Protein AF-C7J8Z2-F1 (afdb_monomer_lite)

InterPro domains:
  IPR007374 ASCH domain [PF04266] (18-82)
  IPR015947 PUA-like superfamily [SSF88697] (25-81)

Organism: Oryza sativa subsp. japonica (NCBI:txid39947)

Structure (mmCIF, N/CA/C/O backbone):
data_AF-C7J8Z2-F1
#
_entry.id   AF-C7J8Z2-F1
#
loop_
_atom_site.group_PDB
_atom_site.id
_atom_site.type_symbol
_atom_site.label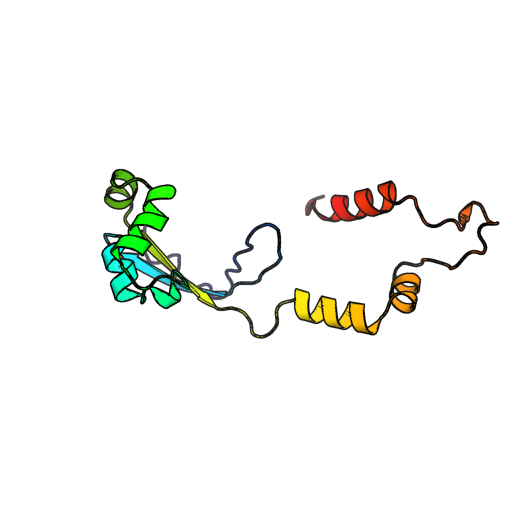_atom_id
_atom_site.label_alt_id
_atom_site.label_comp_id
_atom_site.label_asym_id
_atom_site.label_entity_id
_atom_site.label_seq_id
_atom_site.pdbx_PDB_ins_code
_atom_site.Cartn_x
_atom_site.Cartn_y
_atom_site.Cartn_z
_atom_site.occupancy
_atom_site.B_iso_or_equiv
_atom_site.auth_seq_id
_atom_site.auth_comp_id
_atom_site.auth_asym_id
_atom_site.auth_atom_id
_atom_site.pdbx_PDB_model_num
ATOM 1 N N . VAL A 1 1 ? -21.095 10.976 8.957 1.00 36.88 1 VAL A N 1
ATOM 2 C CA . VAL A 1 1 ? -20.437 10.990 7.633 1.00 36.88 1 VAL A CA 1
ATOM 3 C C . VAL A 1 1 ? -20.850 9.711 6.944 1.00 36.88 1 VAL A C 1
ATOM 5 O O . VAL A 1 1 ? -20.488 8.637 7.408 1.00 36.88 1 VAL A O 1
ATOM 8 N N . ASP A 1 2 ? -21.753 9.854 5.983 1.00 29.30 2 ASP A N 1
ATOM 9 C CA . ASP A 1 2 ? -22.558 8.781 5.412 1.00 29.30 2 ASP A CA 1
ATOM 10 C C . ASP A 1 2 ? -21.741 7.774 4.595 1.00 29.30 2 ASP A C 1
ATOM 12 O O . ASP A 1 2 ? -20.901 8.134 3.772 1.00 29.30 2 ASP A O 1
ATOM 16 N N . ASN A 1 3 ? -22.035 6.491 4.820 1.00 35.16 3 ASN A N 1
ATOM 17 C CA . ASN A 1 3 ? -21.390 5.315 4.218 1.00 35.16 3 ASN A CA 1
ATOM 18 C C . ASN A 1 3 ? -21.675 5.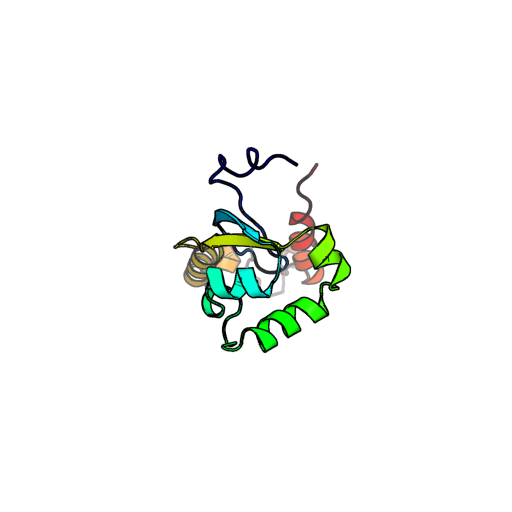146 2.707 1.00 35.16 3 ASN A C 1
ATOM 20 O O . ASN A 1 3 ? -21.265 4.161 2.101 1.00 35.16 3 ASN A O 1
ATOM 24 N N . THR A 1 4 ? -22.399 6.081 2.092 1.00 35.50 4 THR A N 1
ATOM 25 C CA . THR A 1 4 ? -22.954 5.977 0.734 1.00 35.50 4 THR A CA 1
ATOM 26 C C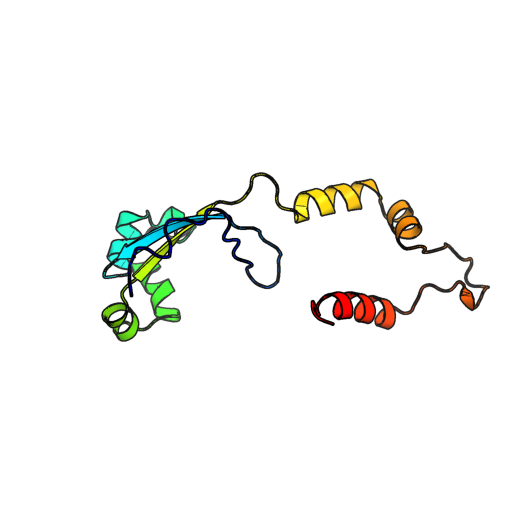 . THR A 1 4 ? -22.134 6.689 -0.344 1.00 35.50 4 THR A C 1
ATOM 28 O O . THR A 1 4 ? -22.393 6.485 -1.526 1.00 35.50 4 THR A O 1
ATOM 31 N N . LEU A 1 5 ? -21.115 7.478 0.016 1.00 37.75 5 LEU A N 1
ATOM 32 C CA . LEU A 1 5 ? -20.283 8.209 -0.956 1.00 37.75 5 LEU A CA 1
ATOM 33 C C . LEU A 1 5 ? -19.086 7.412 -1.502 1.00 37.75 5 LEU A C 1
ATOM 35 O O . LEU A 1 5 ? -18.529 7.786 -2.530 1.00 37.75 5 LEU A O 1
ATOM 39 N N . CYS A 1 6 ? -18.709 6.295 -0.872 1.00 42.62 6 CYS A N 1
ATOM 40 C CA . CYS A 1 6 ? -17.532 5.514 -1.276 1.00 42.62 6 CYS A CA 1
ATOM 41 C C . CYS A 1 6 ? -17.849 4.252 -2.095 1.00 42.62 6 CYS A C 1
ATOM 43 O O . CYS A 1 6 ? -16.925 3.565 -2.518 1.00 42.62 6 CYS A O 1
ATOM 45 N N . GLN A 1 7 ? -19.127 3.927 -2.320 1.00 39.41 7 GLN A N 1
ATOM 46 C CA . GLN A 1 7 ? -19.517 2.650 -2.935 1.00 39.41 7 GLN A CA 1
ATOM 47 C C . GLN A 1 7 ? -19.622 2.657 -4.467 1.00 39.41 7 GLN A C 1
ATOM 49 O O . GLN A 1 7 ? -19.699 1.581 -5.045 1.00 39.41 7 GLN A O 1
ATOM 54 N N . ASN A 1 8 ? -19.580 3.809 -5.149 1.00 35.91 8 ASN A N 1
ATOM 55 C CA . ASN A 1 8 ? -19.983 3.875 -6.565 1.00 35.91 8 ASN A CA 1
ATOM 56 C C . ASN A 1 8 ? -18.991 4.563 -7.521 1.00 35.91 8 ASN A C 1
ATOM 58 O O . ASN A 1 8 ? -19.418 5.170 -8.497 1.00 35.91 8 ASN A O 1
ATOM 62 N N . ASN A 1 9 ? -17.677 4.460 -7.300 1.00 37.44 9 ASN A N 1
ATOM 63 C CA . ASN A 1 9 ? -16.706 4.846 -8.334 1.00 37.44 9 ASN A CA 1
ATOM 64 C C . ASN A 1 9 ? -15.501 3.888 -8.381 1.00 37.44 9 ASN A C 1
ATOM 66 O O . ASN A 1 9 ? -14.540 4.086 -7.639 1.00 37.44 9 ASN A O 1
ATOM 70 N N . PRO A 1 10 ? -15.500 2.877 -9.274 1.00 44.56 10 PRO A N 1
ATOM 71 C CA . PRO A 1 10 ? -14.383 1.934 -9.434 1.00 44.56 10 PRO A CA 1
ATOM 72 C C . PRO A 1 10 ? -13.109 2.564 -10.034 1.00 44.56 10 PRO A C 1
ATOM 74 O O . PRO A 1 10 ? -12.126 1.872 -10.280 1.00 44.56 10 PRO A O 1
ATOM 77 N N . SER A 1 11 ? -13.107 3.875 -10.287 1.00 46.03 11 SER A N 1
ATOM 78 C CA . SER A 1 11 ? -12.018 4.595 -10.958 1.00 46.03 11 SER A CA 1
ATOM 79 C C . SER A 1 11 ? -11.086 5.349 -10.004 1.00 46.03 11 SER A C 1
ATOM 81 O O . SER A 1 11 ? -10.193 6.058 -10.470 1.00 46.03 11 SER A O 1
ATOM 83 N N . LEU A 1 12 ? -11.274 5.237 -8.682 1.00 51.28 12 LEU A N 1
ATOM 84 C CA . LEU A 1 12 ? -10.428 5.951 -7.726 1.00 51.28 12 LEU A CA 1
ATOM 85 C C . LEU A 1 12 ? -9.019 5.340 -7.714 1.00 51.28 12 LEU A C 1
ATOM 87 O O . LEU A 1 12 ? -8.803 4.247 -7.189 1.00 51.28 12 LEU A O 1
ATOM 91 N N . SER A 1 13 ? -8.074 6.061 -8.320 1.00 52.59 13 SER A N 1
ATOM 92 C CA . SER A 1 13 ? -6.651 5.725 -8.327 1.00 52.59 13 SER A CA 1
ATOM 93 C C . SER A 1 13 ? -5.954 6.473 -7.196 1.00 52.59 13 SER A C 1
ATOM 95 O O . SER A 1 13 ? -6.020 7.700 -7.138 1.00 52.59 13 SER A O 1
ATOM 97 N N . ILE A 1 14 ? -5.288 5.748 -6.297 1.00 58.53 14 ILE A N 1
ATOM 98 C CA . ILE A 1 14 ? -4.472 6.348 -5.234 1.00 58.53 14 ILE A CA 1
ATOM 99 C C . ILE A 1 14 ? -3.027 6.406 -5.727 1.00 58.53 14 ILE A C 1
ATOM 101 O O . ILE A 1 14 ? -2.462 5.377 -6.091 1.00 58.53 14 ILE A O 1
ATOM 105 N N . ILE A 1 15 ? -2.438 7.604 -5.741 1.00 56.12 15 ILE A N 1
ATOM 106 C CA . ILE A 1 15 ? -1.024 7.818 -6.068 1.00 56.12 15 ILE A CA 1
ATOM 107 C C . ILE A 1 15 ? -0.250 7.880 -4.750 1.00 56.12 15 ILE A C 1
ATOM 109 O O . ILE A 1 15 ? -0.512 8.749 -3.921 1.00 56.12 15 ILE A O 1
ATOM 113 N N . VAL A 1 16 ? 0.695 6.959 -4.552 1.00 56.25 16 VAL A N 1
ATOM 114 C CA . VAL A 1 16 ? 1.605 6.960 -3.396 1.00 56.25 16 VAL A CA 1
ATOM 115 C C . VAL A 1 16 ? 2.902 7.658 -3.809 1.00 56.25 16 VAL A C 1
ATOM 117 O O . VAL A 1 16 ? 3.485 7.321 -4.838 1.00 56.25 16 VAL A O 1
ATOM 120 N N . GLU A 1 17 ? 3.325 8.677 -3.058 1.00 52.88 17 GLU A N 1
ATOM 121 C CA . GLU A 1 17 ? 4.434 9.553 -3.454 1.00 52.88 17 GLU A CA 1
ATOM 122 C C . GLU A 1 17 ? 5.766 8.811 -3.682 1.00 52.88 17 GLU A C 1
ATOM 124 O O . GLU A 1 17 ? 6.164 7.930 -2.923 1.00 52.88 17 GLU A O 1
ATOM 129 N N . SER A 1 18 ? 6.482 9.279 -4.711 1.00 53.22 18 SER A N 1
ATOM 130 C CA . SER A 1 18 ? 7.827 8.912 -5.199 1.00 53.22 18 SER A CA 1
ATOM 131 C C . SER A 1 18 ? 7.951 7.751 -6.193 1.00 53.22 18 SER A C 1
ATOM 133 O O . SER A 1 18 ? 8.920 7.728 -6.948 1.00 53.22 18 SER A O 1
ATOM 135 N N . PHE A 1 19 ? 6.975 6.850 -6.306 1.00 54.31 19 PHE A N 1
ATOM 136 C CA . PHE A 1 19 ? 6.933 5.861 -7.393 1.00 54.31 19 PHE A CA 1
ATOM 137 C C . PHE A 1 19 ? 5.493 5.738 -7.876 1.00 54.31 19 PHE A C 1
ATOM 139 O O . PHE A 1 19 ? 4.617 5.390 -7.092 1.00 54.31 19 PHE A O 1
ATOM 146 N N . VAL A 1 20 ? 5.232 6.041 -9.153 1.00 62.38 20 VAL A N 1
ATOM 147 C CA . VAL A 1 20 ? 3.886 5.962 -9.743 1.00 62.38 20 VAL A CA 1
ATOM 148 C C . VAL A 1 20 ? 3.410 4.508 -9.702 1.00 62.38 20 VAL A C 1
ATOM 150 O O . VAL A 1 20 ? 3.666 3.721 -10.612 1.00 62.38 20 VAL A O 1
ATOM 153 N N . CYS A 1 21 ? 2.745 4.145 -8.612 1.00 65.81 21 CYS A N 1
ATOM 154 C CA . CYS A 1 21 ? 2.049 2.887 -8.447 1.00 65.81 21 CYS A CA 1
ATOM 155 C C . CYS A 1 21 ? 0.564 3.196 -8.569 1.00 65.81 21 CYS A C 1
ATOM 157 O O . CYS A 1 21 ? -0.011 3.863 -7.710 1.00 65.81 21 CYS A O 1
ATOM 159 N N . LEU A 1 22 ? -0.042 2.756 -9.669 1.00 73.62 22 LEU A N 1
ATOM 160 C CA . LEU A 1 22 ? -1.486 2.799 -9.812 1.00 73.62 22 LEU A CA 1
ATOM 161 C C . LEU A 1 22 ? -2.085 1.703 -8.949 1.00 73.62 22 LEU A C 1
ATOM 163 O O . LEU A 1 22 ? -1.672 0.547 -9.009 1.00 73.62 22 LEU A O 1
ATOM 167 N N . ILE A 1 23 ? -3.080 2.063 -8.161 1.00 82.50 23 ILE A N 1
ATOM 168 C CA . ILE A 1 23 ? -3.763 1.149 -7.263 1.00 82.50 23 ILE A CA 1
ATOM 169 C C . ILE A 1 23 ? -5.261 1.319 -7.498 1.00 82.50 23 ILE A C 1
ATOM 171 O O . ILE A 1 23 ? -5.749 2.448 -7.511 1.00 82.50 23 ILE A O 1
ATOM 175 N N . PHE A 1 24 ? -5.981 0.211 -7.682 1.00 80.38 24 PHE A N 1
ATOM 176 C CA . PHE A 1 24 ? -7.434 0.224 -7.814 1.00 80.38 24 PHE A CA 1
ATOM 177 C C . PHE A 1 24 ? -8.096 0.040 -6.460 1.00 80.38 24 PHE A C 1
ATOM 179 O O . PHE A 1 24 ? -7.855 -0.952 -5.766 1.00 80.38 24 PHE A O 1
ATOM 186 N N . PHE A 1 25 ? -8.967 0.980 -6.119 1.00 83.69 25 PHE A N 1
ATOM 187 C CA . PHE A 1 25 ? -9.847 0.867 -4.972 1.00 83.69 25 PHE A CA 1
ATOM 188 C C . PHE A 1 25 ? -10.846 -0.283 -5.161 1.00 83.69 25 PHE A C 1
ATOM 190 O O . PHE A 1 25 ? -11.523 -0.356 -6.185 1.00 83.69 25 PHE A O 1
ATOM 197 N N . GLN A 1 26 ? -10.958 -1.165 -4.167 1.00 86.25 26 GLN A N 1
ATOM 198 C CA . GLN A 1 26 ? -11.948 -2.244 -4.171 1.00 86.25 26 GLN A CA 1
ATOM 199 C C . GLN A 1 26 ? -13.080 -1.985 -3.183 1.00 86.25 26 GLN A C 1
ATOM 201 O O . GLN A 1 26 ? -14.249 -2.075 -3.548 1.00 86.25 26 GLN A O 1
ATOM 206 N N . ALA A 1 27 ? -12.747 -1.693 -1.927 1.00 85.38 27 ALA A N 1
ATOM 207 C CA . ALA A 1 27 ? -13.743 -1.553 -0.875 1.00 85.38 27 ALA A CA 1
ATOM 208 C C . ALA A 1 27 ? -13.207 -0.764 0.319 1.00 85.38 27 ALA A C 1
ATOM 210 O O . ALA A 1 27 ? -12.005 -0.711 0.566 1.00 85.38 27 ALA A O 1
ATOM 211 N N . ILE A 1 28 ? -14.135 -0.213 1.098 1.00 89.00 28 ILE A N 1
ATOM 212 C CA . ILE A 1 28 ? -13.883 0.347 2.425 1.00 89.00 28 ILE A CA 1
ATOM 213 C C . ILE A 1 28 ? -14.667 -0.470 3.450 1.00 89.00 28 ILE A C 1
ATOM 215 O O . ILE A 1 28 ? -15.853 -0.740 3.254 1.00 89.00 28 ILE A O 1
ATOM 219 N N . ARG A 1 29 ? -14.014 -0.830 4.555 1.00 90.69 29 ARG A N 1
ATOM 220 C CA . ARG A 1 29 ? -14.638 -1.462 5.723 1.00 90.69 29 ARG A CA 1
ATOM 221 C C . ARG A 1 29 ? -14.237 -0.715 6.989 1.00 90.69 29 ARG A C 1
ATOM 223 O O . ARG A 1 29 ? -13.104 -0.259 7.109 1.00 90.69 29 ARG A O 1
ATOM 230 N N . LYS A 1 30 ? -15.183 -0.546 7.912 1.00 91.81 30 LYS A N 1
ATOM 231 C CA . LYS A 1 30 ? -14.976 0.181 9.170 1.00 91.81 30 LYS A CA 1
ATOM 232 C C . LYS A 1 30 ? -14.970 -0.793 10.343 1.00 91.81 30 LYS A C 1
ATOM 234 O O . LYS A 1 30 ? -15.855 -1.638 10.425 1.00 91.81 30 LYS A O 1
ATOM 239 N N . TYR A 1 31 ? -14.024 -0.603 11.253 1.00 93.62 31 TYR A N 1
ATOM 240 C CA . TYR A 1 31 ? -13.819 -1.401 12.457 1.00 93.62 31 TYR A CA 1
ATOM 241 C C . TYR A 1 31 ? -13.732 -0.503 13.692 1.00 93.62 31 TYR A C 1
ATOM 243 O O . TYR A 1 31 ? -13.437 0.694 13.585 1.00 93.62 31 TYR A O 1
ATOM 251 N N . ALA A 1 32 ? -13.996 -1.072 14.868 1.00 89.81 32 ALA A N 1
ATOM 252 C CA . ALA A 1 32 ? -13.908 -0.349 16.130 1.00 89.81 32 ALA A CA 1
ATOM 253 C C . ALA A 1 32 ? -12.460 -0.226 16.631 1.00 89.81 32 ALA A C 1
ATOM 255 O O . ALA A 1 32 ? -12.148 0.727 17.339 1.00 89.81 32 ALA A O 1
ATOM 256 N N . SER A 1 33 ? -11.574 -1.158 16.257 1.00 93.12 33 SER A N 1
ATOM 257 C CA . SER A 1 33 ? -10.164 -1.164 16.677 1.00 93.12 33 SER A CA 1
ATOM 258 C C . SER A 1 33 ? -9.230 -1.772 15.628 1.00 93.12 33 SER A C 1
ATOM 260 O O . SER A 1 33 ? -9.666 -2.489 14.723 1.00 93.12 33 SER A O 1
ATOM 262 N N . PHE A 1 34 ? -7.921 -1.535 15.771 1.00 93.38 34 PHE A N 1
ATOM 263 C CA . PHE A 1 34 ? -6.908 -2.157 14.910 1.00 93.38 34 PHE A CA 1
ATOM 264 C C . PHE A 1 34 ? -6.843 -3.673 15.109 1.00 93.38 34 PHE A C 1
ATOM 266 O O . PHE A 1 34 ? -6.619 -4.401 14.146 1.00 93.38 34 PHE A O 1
ATOM 273 N N . SER A 1 35 ? -7.058 -4.154 16.336 1.00 92.69 35 SER A N 1
ATOM 274 C CA . SER A 1 35 ? -7.067 -5.592 16.634 1.00 92.69 35 SER A CA 1
ATOM 275 C C . SER A 1 35 ? -8.183 -6.308 15.870 1.00 92.69 35 SER A C 1
ATOM 277 O O . SER A 1 35 ? -7.933 -7.306 15.197 1.00 92.69 35 SER A O 1
ATOM 279 N N . GLU A 1 36 ? -9.394 -5.744 15.895 1.00 93.81 36 GLU A N 1
ATOM 280 C CA . GLU A 1 36 ? -10.548 -6.271 15.159 1.00 93.81 36 GLU A CA 1
ATOM 281 C C . GLU A 1 36 ? -10.298 -6.275 13.645 1.00 93.81 36 GLU A C 1
ATOM 283 O O . GLU A 1 36 ? -10.514 -7.289 12.983 1.00 93.81 36 GLU A O 1
ATOM 288 N N . MET A 1 37 ? -9.765 -5.172 13.107 1.00 94.06 37 MET A N 1
ATOM 289 C CA . MET A 1 37 ? -9.404 -5.079 11.692 1.00 94.06 37 MET A CA 1
ATOM 290 C C . MET A 1 37 ? -8.392 -6.165 11.294 1.00 94.06 37 MET A C 1
ATOM 292 O O . MET A 1 37 ? -8.586 -6.846 10.295 1.00 94.06 37 MET A O 1
ATOM 296 N N . LEU A 1 38 ? -7.319 -6.354 12.069 1.00 93.06 38 LEU A N 1
ATOM 297 C CA . LEU A 1 38 ? -6.264 -7.325 11.755 1.00 93.06 38 LEU A CA 1
ATOM 298 C C . LEU A 1 38 ? -6.734 -8.784 11.858 1.00 93.06 38 LEU A C 1
ATOM 300 O O . LEU A 1 38 ? -6.179 -9.653 11.184 1.00 93.06 38 LEU A O 1
ATOM 304 N N . GLN A 1 39 ? -7.747 -9.055 12.684 1.00 91.31 39 GLN A N 1
ATOM 305 C CA . GLN A 1 39 ? -8.391 -10.365 12.762 1.00 91.31 39 GLN A CA 1
ATOM 306 C C . GLN A 1 39 ? -9.320 -10.617 11.568 1.00 91.31 39 GLN A C 1
ATOM 308 O O . GLN A 1 39 ? -9.309 -11.716 11.018 1.00 91.31 39 GLN A O 1
ATOM 313 N N . ALA A 1 40 ? -10.095 -9.610 11.153 1.00 91.38 40 ALA A N 1
ATOM 314 C CA . ALA A 1 40 ? -11.057 -9.731 10.058 1.00 91.38 40 ALA A CA 1
ATOM 315 C C . ALA A 1 40 ? -10.398 -9.745 8.666 1.00 91.38 40 ALA A C 1
ATOM 317 O O . ALA A 1 40 ? -10.813 -10.508 7.799 1.00 91.38 40 ALA A O 1
ATOM 318 N N . GLU A 1 41 ? -9.368 -8.923 8.459 1.00 89.12 41 GLU A N 1
ATOM 319 C CA . GLU A 1 41 ? -8.689 -8.730 7.166 1.00 89.12 41 GLU A CA 1
ATOM 320 C C . GLU A 1 41 ? -7.503 -9.671 6.935 1.00 89.12 41 GLU A C 1
ATOM 322 O O . GLU A 1 41 ? -6.850 -9.579 5.905 1.00 89.12 41 GLU A O 1
ATOM 327 N N . MET A 1 42 ? -7.205 -10.555 7.893 1.00 87.06 42 MET A N 1
ATOM 328 C CA . MET A 1 42 ? -5.964 -11.331 7.974 1.00 87.06 42 MET A CA 1
ATOM 329 C C . MET A 1 42 ? -4.705 -10.450 8.002 1.00 87.06 42 MET A C 1
ATOM 331 O O . MET A 1 42 ? -4.319 -9.798 7.033 1.00 87.06 42 MET A O 1
ATOM 335 N N . ILE A 1 43 ? -3.966 -10.507 9.109 1.00 88.62 43 ILE A N 1
ATOM 336 C CA . ILE A 1 43 ? -2.753 -9.698 9.302 1.00 88.62 43 ILE A CA 1
ATOM 337 C C . ILE A 1 43 ? -1.733 -9.789 8.156 1.00 88.62 43 ILE A C 1
ATOM 339 O O . ILE A 1 43 ? -1.087 -8.791 7.857 1.00 88.62 43 ILE A O 1
ATOM 343 N N . SER A 1 44 ? -1.618 -10.931 7.473 1.00 88.12 44 SER A N 1
ATOM 344 C CA . SER A 1 44 ? -0.691 -11.114 6.351 1.00 88.12 44 SER A CA 1
ATOM 345 C C . SER A 1 44 ? -1.035 -10.290 5.110 1.00 88.12 44 SER A C 1
ATOM 347 O O . SER A 1 44 ? -0.130 -9.962 4.345 1.00 88.12 44 SER A O 1
ATOM 349 N N . GLU A 1 45 ? -2.314 -9.974 4.893 1.00 86.50 45 GLU A N 1
ATOM 350 C CA . GLU A 1 45 ? -2.751 -9.133 3.770 1.00 86.50 45 GLU A CA 1
ATOM 351 C C . GLU A 1 45 ? -2.583 -7.643 4.084 1.00 86.50 45 GLU A C 1
ATOM 353 O O . GLU A 1 45 ? -2.318 -6.843 3.188 1.00 86.50 45 GLU A O 1
ATOM 358 N N . VAL A 1 46 ? -2.680 -7.275 5.364 1.00 90.12 46 VAL A N 1
ATOM 359 C CA . VAL A 1 46 ? -2.562 -5.886 5.823 1.00 90.12 46 VAL A CA 1
ATOM 360 C C . VAL A 1 46 ? -1.105 -5.487 6.089 1.00 90.12 46 VAL A C 1
ATOM 362 O O . VAL A 1 46 ? -0.667 -4.409 5.688 1.00 90.12 46 VAL A O 1
ATOM 365 N N . LEU A 1 47 ? -0.344 -6.343 6.775 1.00 90.69 47 LEU A N 1
ATOM 366 C CA . LEU A 1 47 ? 1.037 -6.115 7.202 1.00 90.69 47 LEU A CA 1
ATOM 367 C C . LEU A 1 47 ? 1.903 -7.339 6.848 1.00 90.69 47 LEU A C 1
ATOM 369 O O . LEU A 1 47 ? 2.075 -8.246 7.671 1.00 90.69 47 LEU A O 1
ATOM 373 N N . PRO A 1 48 ? 2.484 -7.382 5.634 1.00 89.69 48 PRO A N 1
AT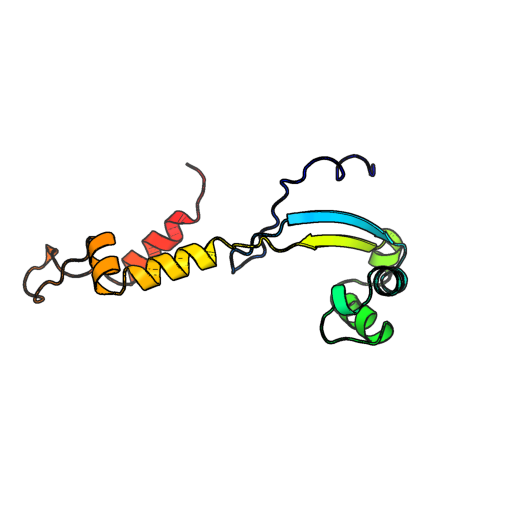OM 374 C CA . PRO A 1 48 ? 3.311 -8.506 5.219 1.00 89.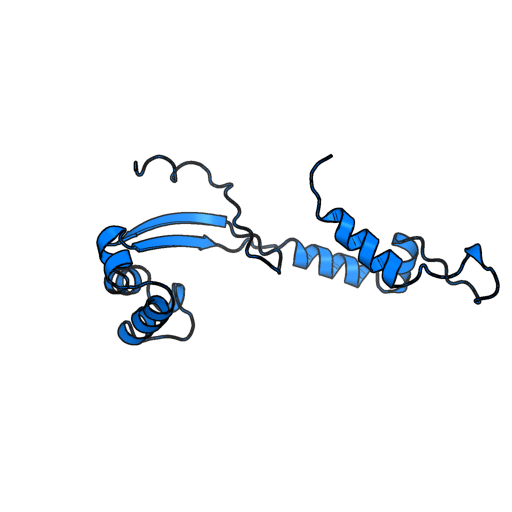69 48 PRO A CA 1
ATOM 375 C C . PRO A 1 48 ? 4.534 -8.654 6.136 1.00 89.69 48 PRO A C 1
ATOM 377 O O . PRO A 1 48 ? 5.217 -7.683 6.457 1.00 89.69 48 PRO A O 1
ATOM 380 N N . GLY A 1 49 ? 4.822 -9.892 6.544 1.00 88.62 49 GLY A N 1
ATOM 381 C CA . GLY A 1 49 ? 5.953 -10.222 7.420 1.00 88.62 49 GLY A CA 1
ATOM 382 C C . GLY A 1 49 ? 5.647 -10.197 8.922 1.00 88.62 49 GLY A C 1
ATOM 383 O O . GLY A 1 49 ? 6.536 -10.516 9.709 1.00 88.62 49 GLY A O 1
ATOM 384 N N . ILE A 1 50 ? 4.414 -9.876 9.329 1.00 91.50 50 ILE A N 1
ATOM 385 C CA . ILE A 1 50 ? 3.969 -9.937 10.728 1.00 91.50 50 ILE A CA 1
ATOM 386 C C . ILE A 1 50 ? 2.893 -11.013 10.875 1.00 91.50 50 ILE A C 1
ATOM 388 O O . ILE A 1 50 ? 1.963 -11.088 10.078 1.00 91.50 50 ILE A O 1
ATOM 392 N N . SER A 1 51 ? 3.015 -11.848 11.908 1.00 87.44 51 SER A N 1
ATOM 393 C CA . SER A 1 51 ? 2.060 -12.926 12.203 1.00 87.44 51 SER A CA 1
ATOM 394 C C . SER A 1 51 ? 1.286 -12.741 13.513 1.00 87.44 51 SER A C 1
ATOM 396 O O . SER A 1 51 ? 0.278 -13.411 13.712 1.00 87.44 51 SER A O 1
ATOM 398 N N . SER A 1 52 ? 1.730 -11.850 14.408 1.00 92.56 52 SER A N 1
ATOM 399 C CA . SER A 1 52 ? 1.076 -11.572 15.698 1.00 92.56 52 SER A CA 1
ATOM 400 C C . SER A 1 52 ? 0.281 -10.270 15.636 1.00 92.56 52 SER A C 1
ATOM 402 O O . SER A 1 52 ? 0.798 -9.232 15.214 1.00 92.56 52 SER A O 1
ATOM 404 N N . ILE A 1 53 ? -0.970 -10.324 16.100 1.00 91.88 53 ILE A N 1
ATOM 405 C CA . ILE A 1 53 ? -1.879 -9.173 16.154 1.00 91.88 53 ILE A CA 1
ATOM 406 C C . ILE A 1 53 ? -1.305 -8.080 17.058 1.00 91.88 53 ILE A C 1
ATOM 408 O O . ILE A 1 53 ? -1.328 -6.909 16.695 1.00 91.88 53 ILE A O 1
ATOM 412 N N . GLU A 1 54 ? -0.710 -8.453 18.191 1.00 92.56 54 GLU A N 1
ATOM 413 C CA . GLU A 1 54 ? -0.097 -7.530 19.147 1.00 92.56 54 GLU A CA 1
ATOM 414 C C . GLU A 1 54 ? 1.054 -6.747 18.504 1.00 92.56 54 GLU A C 1
ATOM 416 O O . GLU A 1 54 ? 1.149 -5.527 18.660 1.00 92.56 54 GLU A O 1
ATOM 421 N N . GLN A 1 55 ? 1.900 -7.430 17.724 1.00 92.94 55 GLN A N 1
ATOM 422 C CA . GLN A 1 55 ? 2.951 -6.764 16.955 1.00 92.94 55 GLN A CA 1
ATOM 423 C C . GLN A 1 55 ? 2.371 -5.840 15.881 1.00 92.94 55 GLN A C 1
ATOM 425 O O . GLN A 1 55 ? 2.855 -4.719 15.725 1.00 92.94 55 GLN A O 1
ATOM 430 N N . GLY A 1 56 ? 1.324 -6.277 15.174 1.00 91.38 56 GLY A N 1
ATOM 431 C CA . GLY A 1 56 ? 0.642 -5.470 14.160 1.00 91.38 56 GLY A CA 1
ATOM 432 C C . GLY A 1 56 ? 0.049 -4.180 14.733 1.00 91.38 56 GLY A C 1
ATOM 433 O O . GLY A 1 56 ? 0.291 -3.095 14.205 1.00 91.38 56 GLY A O 1
ATOM 434 N N . VAL A 1 57 ? -0.641 -4.263 15.874 1.00 93.56 57 VAL A N 1
ATOM 435 C CA . VAL A 1 57 ? -1.149 -3.086 16.601 1.00 93.56 57 VAL A CA 1
ATOM 436 C C . VAL A 1 57 ? 0.006 -2.180 17.043 1.00 93.56 57 VAL A C 1
ATOM 438 O O . VAL A 1 57 ? -0.075 -0.958 16.909 1.00 93.56 57 VAL A O 1
ATOM 441 N N . GLY A 1 58 ? 1.124 -2.761 17.490 1.00 93.31 58 GLY A N 1
ATOM 442 C CA . GLY A 1 58 ? 2.335 -2.018 17.843 1.00 93.31 58 GLY A CA 1
ATOM 443 C C . GLY A 1 58 ? 2.930 -1.208 16.684 1.00 93.31 58 GLY A C 1
ATOM 444 O O . GLY A 1 58 ? 3.485 -0.133 16.917 1.00 93.31 58 GLY A O 1
ATOM 445 N N . VAL A 1 59 ? 2.789 -1.667 15.434 1.00 94.00 59 VAL A N 1
ATOM 446 C CA . VAL A 1 59 ? 3.176 -0.885 14.247 1.00 94.00 59 VAL A CA 1
ATOM 447 C C . VAL A 1 59 ? 2.290 0.348 14.110 1.00 94.00 59 VAL A C 1
ATOM 449 O O . VAL A 1 59 ? 2.816 1.454 13.988 1.00 94.00 59 VAL A O 1
ATOM 452 N N . TYR A 1 60 ? 0.967 0.189 14.197 1.00 92.62 60 TYR A N 1
ATOM 453 C CA . TYR A 1 60 ? 0.031 1.312 14.095 1.00 92.62 60 TYR A CA 1
ATOM 454 C C . TYR A 1 60 ? 0.179 2.317 15.236 1.00 92.62 60 TYR A C 1
ATOM 456 O O . TYR A 1 60 ? 0.064 3.521 15.000 1.00 92.62 60 TYR A O 1
ATOM 464 N N . ARG A 1 61 ? 0.525 1.860 16.445 1.00 93.56 61 ARG A N 1
ATOM 465 C CA . ARG A 1 61 ? 0.713 2.737 17.609 1.00 93.56 61 ARG A CA 1
ATOM 466 C C . ARG A 1 61 ? 1.885 3.717 17.451 1.00 93.56 61 ARG A C 1
ATOM 468 O O . ARG A 1 61 ? 1.900 4.750 18.111 1.00 93.56 61 ARG A O 1
ATOM 475 N N . LYS A 1 62 ? 2.822 3.465 16.526 1.00 94.25 62 LYS A N 1
ATOM 476 C CA . LYS A 1 62 ? 3.879 4.430 16.157 1.00 94.25 62 LYS A CA 1
ATOM 477 C C . LYS A 1 62 ? 3.342 5.653 15.404 1.00 94.25 62 LYS A C 1
ATOM 479 O O . LYS A 1 62 ? 4.001 6.687 15.396 1.00 94.25 62 LYS A O 1
ATOM 484 N N . PHE A 1 63 ? 2.173 5.532 14.776 1.00 93.31 63 PHE A N 1
ATOM 485 C CA . PHE A 1 63 ? 1.570 6.567 13.931 1.00 93.31 63 PHE A CA 1
ATOM 486 C C . PHE A 1 63 ? 0.290 7.157 14.539 1.00 93.31 63 PHE A C 1
ATOM 488 O O . PHE A 1 63 ? 0.030 8.353 14.393 1.00 93.31 63 PHE A O 1
ATOM 495 N N . TYR A 1 64 ? -0.501 6.339 15.238 1.00 93.25 64 TYR A N 1
ATOM 496 C CA . TYR A 1 64 ? -1.808 6.715 15.774 1.00 93.25 64 TYR A CA 1
ATOM 497 C C . TYR A 1 64 ? -1.925 6.368 17.259 1.00 93.25 64 TYR A C 1
ATOM 499 O O . TYR A 1 64 ? -1.691 5.231 17.669 1.00 93.25 64 TYR A O 1
ATOM 507 N N . THR A 1 65 ? -2.326 7.347 18.069 1.00 93.81 65 THR A N 1
ATOM 508 C CA . THR A 1 65 ? -2.583 7.142 19.499 1.00 93.81 65 THR A CA 1
ATOM 509 C C . THR A 1 65 ? -3.922 6.441 19.728 1.00 93.81 65 THR A C 1
ATOM 511 O O . THR A 1 65 ? -4.787 6.419 18.848 1.00 93.81 65 THR A O 1
ATOM 514 N N . GLU A 1 66 ? -4.099 5.864 20.913 1.00 92.56 66 GLU A N 1
ATOM 515 C CA . GLU A 1 66 ? -5.304 5.103 21.266 1.00 92.56 66 GLU A CA 1
ATOM 516 C C . GLU A 1 66 ? -6.555 5.977 21.308 1.00 92.56 66 GLU A C 1
ATOM 518 O O . GLU A 1 66 ? -7.640 5.551 20.922 1.00 92.56 66 GLU A O 1
ATOM 523 N N . GLU A 1 67 ? -6.401 7.243 21.688 1.00 92.56 67 GLU A N 1
ATOM 524 C CA . GLU A 1 67 ? -7.507 8.192 21.727 1.00 92.56 67 GLU A CA 1
ATOM 525 C C . GLU A 1 67 ? -8.030 8.478 20.315 1.00 92.56 67 GLU A C 1
ATOM 527 O O . GLU A 1 67 ? -9.238 8.585 20.114 1.00 92.56 67 GLU A O 1
ATOM 532 N N . LYS A 1 68 ? -7.137 8.558 19.314 1.00 90.81 68 LYS A N 1
ATOM 533 C CA . LYS A 1 68 ? -7.535 8.752 17.910 1.00 90.81 68 LYS A CA 1
ATOM 534 C C . LYS A 1 68 ? -8.249 7.528 17.355 1.00 90.81 68 LYS A C 1
ATOM 536 O O . LYS A 1 68 ? -9.247 7.682 16.656 1.00 90.81 68 LYS A O 1
ATOM 541 N N . GLU A 1 69 ? -7.743 6.343 17.674 1.00 92.00 69 GLU A N 1
ATOM 542 C CA . GLU A 1 69 ? -8.375 5.073 17.318 1.00 92.00 69 GLU A CA 1
ATOM 543 C C . GLU A 1 69 ? -9.787 4.980 17.910 1.00 92.00 69 GLU A C 1
ATOM 545 O O . GLU A 1 69 ? -10.737 4.734 17.178 1.00 92.00 69 GLU A O 1
ATOM 550 N N . SER A 1 70 ? -9.948 5.276 19.202 1.00 90.75 70 SER A N 1
ATOM 551 C CA . SER A 1 70 ? -11.245 5.236 19.887 1.00 90.75 70 SER A CA 1
ATOM 552 C C . SER A 1 70 ? -12.234 6.287 19.360 1.00 90.75 70 SER A C 1
ATOM 554 O O . SER A 1 70 ? -13.422 6.010 19.200 1.00 90.75 70 SER A O 1
ATOM 556 N N . PHE A 1 71 ? -11.755 7.492 19.031 1.00 91.00 71 PHE A N 1
ATOM 557 C CA . PHE A 1 71 ? -12.621 8.583 18.579 1.00 91.00 71 PHE A CA 1
ATOM 558 C C . PHE A 1 71 ? -13.090 8.430 17.123 1.00 91.00 71 PHE A C 1
ATOM 560 O O . PHE A 1 71 ? -14.259 8.674 16.820 1.00 91.00 71 PHE A O 1
ATOM 567 N N . TYR A 1 72 ? -12.195 8.050 16.207 1.00 90.88 72 TYR A N 1
ATOM 568 C CA . TYR A 1 72 ? -12.511 7.957 14.774 1.00 90.88 72 TYR A CA 1
ATOM 569 C C . TYR A 1 72 ? -12.862 6.530 14.321 1.00 90.88 72 TYR A C 1
ATOM 571 O O . TYR A 1 72 ? -13.579 6.352 13.327 1.00 90.88 72 TYR A O 1
ATOM 579 N N . GLY A 1 73 ? -12.409 5.518 15.061 1.00 91.62 73 GLY A N 1
ATOM 580 C CA . GLY A 1 73 ? -12.392 4.123 14.637 1.00 91.62 73 GLY A CA 1
ATOM 581 C C . GLY A 1 73 ? -11.266 3.839 13.643 1.00 91.62 73 GLY A C 1
ATOM 582 O O . GLY A 1 73 ? -10.371 4.657 13.418 1.00 91.62 73 GLY A O 1
ATOM 583 N N . VAL A 1 74 ? -11.341 2.671 13.010 1.00 93.62 74 VAL A N 1
ATOM 584 C CA . VAL A 1 74 ? -10.359 2.207 12.024 1.00 93.62 74 VAL A CA 1
ATOM 585 C C . VAL A 1 74 ? -11.039 1.965 10.682 1.00 93.62 74 VAL A C 1
ATOM 587 O O . VAL A 1 74 ? -12.136 1.409 10.620 1.00 93.62 74 VAL A O 1
ATOM 590 N N . LEU A 1 75 ? -10.389 2.390 9.598 1.00 93.00 75 LEU A N 1
ATOM 591 C CA . LEU A 1 75 ? -10.872 2.199 8.234 1.00 93.00 75 LEU A CA 1
ATOM 592 C C . LEU A 1 75 ? -9.896 1.317 7.454 1.00 93.00 75 LEU A C 1
ATOM 594 O O . LEU A 1 75 ? -8.775 1.734 7.166 1.00 93.00 75 LEU A O 1
ATOM 598 N N . ALA A 1 76 ? -10.335 0.116 7.089 1.00 91.44 76 ALA A N 1
ATOM 599 C CA . ALA A 1 76 ? -9.623 -0.734 6.151 1.00 91.44 76 ALA A CA 1
ATOM 600 C C . ALA A 1 76 ? -9.999 -0.335 4.724 1.00 91.44 76 ALA A C 1
ATOM 602 O O . ALA A 1 76 ? -11.178 -0.307 4.361 1.00 91.44 76 ALA A O 1
ATOM 603 N N . ILE A 1 77 ? -8.989 -0.036 3.913 1.00 91.06 77 ILE A N 1
ATOM 604 C CA . ILE A 1 77 ? -9.149 0.274 2.495 1.00 91.06 77 ILE A CA 1
ATOM 605 C C . ILE A 1 77 ? -8.567 -0.896 1.711 1.00 91.06 77 ILE A C 1
ATOM 607 O O . ILE A 1 77 ? -7.352 -1.074 1.659 1.00 91.06 77 ILE A O 1
ATOM 611 N N . SER A 1 78 ? -9.435 -1.700 1.105 1.00 88.75 78 SER A N 1
ATOM 612 C CA . SER A 1 78 ? -9.013 -2.770 0.209 1.00 88.75 78 SER A CA 1
ATOM 613 C C . SER A 1 78 ? -8.642 -2.200 -1.136 1.00 88.75 78 SER A C 1
ATOM 615 O O . SER A 1 78 ? -9.406 -1.451 -1.757 1.00 88.75 78 SER A O 1
ATOM 617 N N . VAL A 1 79 ? -7.478 -2.615 -1.604 1.00 88.12 79 VAL A N 1
ATOM 618 C CA . VAL A 1 79 ? -6.935 -2.177 -2.869 1.00 88.12 79 VAL A CA 1
ATOM 619 C C . VAL A 1 79 ? -6.337 -3.338 -3.641 1.00 88.12 79 VAL A C 1
ATOM 621 O O . VAL A 1 79 ? -5.895 -4.325 -3.063 1.00 88.12 79 VAL A O 1
ATOM 624 N N . SER A 1 80 ? -6.290 -3.204 -4.962 1.00 86.38 80 SER A N 1
ATOM 625 C CA . SER A 1 80 ? -5.655 -4.184 -5.839 1.00 86.38 80 SER A CA 1
ATOM 626 C C . SER A 1 80 ? -4.680 -3.532 -6.802 1.00 86.38 80 SER A C 1
ATOM 628 O O . SER A 1 80 ? -4.849 -2.383 -7.218 1.00 86.38 80 SER A O 1
ATOM 630 N N . LYS A 1 81 ? -3.640 -4.286 -7.167 1.00 82.81 81 LYS A N 1
ATOM 631 C CA . LYS A 1 81 ? -2.679 -3.857 -8.177 1.00 82.81 81 LYS A CA 1
ATOM 632 C C . LYS A 1 81 ? -3.214 -4.205 -9.575 1.00 82.81 81 LYS A C 1
ATOM 634 O O . LYS A 1 81 ? -3.484 -5.378 -9.826 1.00 82.81 81 LYS A O 1
ATOM 639 N N . PRO A 1 82 ? -3.276 -3.246 -10.515 1.00 80.31 82 PRO A N 1
ATOM 640 C CA . PRO A 1 82 ? -3.419 -3.530 -11.935 1.00 80.31 82 PRO A CA 1
ATOM 641 C C . PRO A 1 82 ? -2.407 -4.576 -12.425 1.00 80.31 82 PRO A C 1
ATOM 643 O O . PRO A 1 82 ? -1.237 -4.577 -12.008 1.00 80.31 82 PRO A O 1
ATOM 646 N N . THR A 1 83 ? -2.839 -5.414 -13.371 1.00 77.25 83 THR A N 1
ATOM 647 C CA . THR A 1 83 ? -1.993 -6.421 -14.030 1.00 77.25 83 THR A CA 1
ATOM 648 C C . THR A 1 83 ? -0.776 -5.775 -14.692 1.00 77.25 83 THR A C 1
ATOM 650 O O . THR A 1 83 ? 0.345 -6.233 -14.484 1.00 77.25 83 THR A O 1
ATOM 653 N N . ALA A 1 84 ? -0.974 -4.648 -15.383 1.00 78.31 84 ALA A N 1
ATOM 654 C CA . ALA A 1 84 ? 0.091 -3.852 -15.981 1.00 78.31 84 ALA A CA 1
ATOM 655 C C . ALA A 1 84 ? 0.171 -2.479 -15.305 1.00 78.31 84 ALA A C 1
ATOM 657 O O . ALA A 1 84 ? -0.784 -1.706 -15.317 1.00 78.31 84 ALA A O 1
ATOM 658 N N . GLN A 1 85 ? 1.320 -2.184 -14.703 1.00 79.62 85 GLN A N 1
ATOM 659 C CA . GLN A 1 85 ? 1.627 -0.843 -14.216 1.00 79.62 85 GLN A CA 1
ATOM 660 C C . GLN A 1 85 ? 2.244 -0.033 -15.358 1.00 79.62 85 GLN A C 1
ATOM 662 O O . GLN A 1 85 ? 3.066 -0.589 -16.090 1.00 79.62 85 GLN A O 1
ATOM 667 N N . PRO A 1 86 ? 1.934 1.267 -15.499 1.00 79.25 86 PRO A N 1
ATOM 668 C CA . PRO A 1 86 ? 2.500 2.098 -16.560 1.00 79.25 86 PRO A CA 1
ATOM 669 C C . PRO A 1 86 ? 4.028 2.072 -16.587 1.00 79.25 86 PRO A C 1
ATOM 671 O O . PRO A 1 86 ? 4.621 2.066 -17.662 1.00 79.25 86 PRO A O 1
ATOM 674 N N . TYR A 1 87 ? 4.671 1.985 -15.414 1.00 76.75 87 TYR A N 1
ATOM 675 C CA . TYR A 1 87 ? 6.128 1.919 -15.344 1.00 76.75 87 TYR A CA 1
ATOM 676 C C . TYR A 1 87 ? 6.689 0.675 -16.047 1.00 76.75 87 TYR A C 1
ATOM 678 O O . TYR A 1 87 ? 7.756 0.774 -16.632 1.00 76.75 87 TYR A O 1
ATOM 686 N N . ILE A 1 88 ? 5.983 -0.465 -16.045 1.00 81.50 88 ILE A N 1
ATOM 687 C CA . ILE A 1 88 ? 6.446 -1.699 -16.703 1.00 81.50 88 ILE A CA 1
ATOM 688 C C . ILE A 1 88 ? 6.524 -1.468 -18.211 1.00 81.50 88 ILE A C 1
ATOM 690 O O . ILE A 1 88 ? 7.575 -1.667 -18.811 1.00 81.50 88 ILE A O 1
ATOM 694 N N . ILE A 1 89 ? 5.439 -0.952 -18.795 1.00 82.19 89 ILE A N 1
ATOM 695 C CA . ILE A 1 89 ? 5.354 -0.646 -20.229 1.00 82.19 89 ILE A CA 1
ATOM 696 C C . ILE A 1 89 ? 6.414 0.394 -20.610 1.00 82.19 89 ILE A C 1
ATOM 698 O O . ILE A 1 89 ? 7.112 0.240 -21.609 1.00 82.19 89 ILE A O 1
ATOM 702 N N . MET A 1 90 ? 6.578 1.439 -19.793 1.00 82.62 90 MET A N 1
ATOM 703 C CA . MET A 1 90 ? 7.603 2.459 -20.019 1.00 82.62 90 MET A CA 1
ATOM 704 C C . MET A 1 90 ? 9.017 1.879 -19.943 1.00 82.62 90 MET A C 1
ATOM 706 O O . MET A 1 90 ? 9.850 2.210 -20.781 1.00 82.62 90 MET A O 1
ATOM 710 N N . THR A 1 91 ? 9.304 1.006 -18.976 1.00 84.31 91 THR A N 1
ATOM 711 C CA . THR A 1 91 ? 10.609 0.348 -18.857 1.00 84.31 91 THR A CA 1
ATOM 712 C C . THR A 1 91 ? 10.888 -0.553 -20.055 1.00 84.31 91 THR A C 1
ATOM 714 O O . THR A 1 91 ? 11.987 -0.490 -20.597 1.00 84.31 91 THR A O 1
ATOM 717 N N . GLU A 1 92 ? 9.913 -1.339 -20.511 1.00 88.94 92 GLU A N 1
ATOM 718 C CA . GLU A 1 92 ? 10.048 -2.184 -21.703 1.00 88.94 92 GLU A CA 1
ATOM 719 C C . GLU A 1 92 ? 10.287 -1.351 -22.966 1.00 88.94 92 GLU A C 1
ATOM 721 O O . GLU A 1 92 ? 11.177 -1.664 -23.757 1.00 88.94 92 GLU A O 1
ATOM 726 N N . LEU A 1 93 ? 9.553 -0.247 -23.127 1.00 87.88 93 LEU A N 1
ATOM 727 C CA . LEU A 1 93 ? 9.708 0.662 -24.259 1.00 87.88 93 LEU A CA 1
ATOM 728 C C . LEU A 1 93 ? 11.093 1.321 -24.259 1.00 87.88 93 LEU A C 1
ATOM 730 O O . LEU A 1 93 ? 11.776 1.329 -25.283 1.00 87.88 93 LEU A O 1
ATOM 734 N N . LEU A 1 94 ? 11.546 1.832 -23.111 1.00 87.38 94 LEU A N 1
ATOM 735 C CA . LEU A 1 94 ? 12.875 2.433 -22.968 1.00 87.38 94 LEU A CA 1
ATOM 736 C C . LEU A 1 94 ? 13.996 1.405 -23.172 1.00 87.38 94 LEU A C 1
ATOM 738 O O . LEU A 1 94 ? 15.003 1.716 -23.810 1.00 87.38 94 LEU A O 1
ATOM 742 N N . ALA A 1 95 ? 13.817 0.179 -22.678 1.00 88.12 95 ALA A N 1
ATOM 743 C CA . ALA A 1 95 ? 14.754 -0.916 -22.904 1.00 88.12 95 ALA A CA 1
ATOM 744 C C . ALA A 1 95 ? 14.830 -1.294 -24.392 1.00 88.12 95 ALA A C 1
ATOM 746 O O . ALA A 1 95 ? 15.928 -1.475 -24.915 1.00 88.12 95 ALA A O 1
ATOM 747 N N . GLY A 1 96 ? 13.686 -1.346 -25.083 1.00 90.69 96 GLY A N 1
ATOM 748 C CA . GLY A 1 96 ? 13.604 -1.612 -26.520 1.00 90.69 96 GLY A CA 1
ATOM 749 C C . GLY A 1 96 ? 14.229 -0.514 -27.386 1.00 90.69 96 GLY A C 1
ATOM 750 O O . GLY A 1 96 ? 14.813 -0.812 -28.425 1.00 90.69 96 GLY A O 1
ATOM 751 N N . LEU A 1 97 ? 14.162 0.749 -26.952 1.00 87.81 97 LEU A N 1
ATOM 752 C CA . LEU A 1 97 ? 14.856 1.857 -27.617 1.00 87.81 97 LEU A CA 1
ATOM 753 C C . LEU A 1 97 ? 16.382 1.773 -27.453 1.00 87.81 97 LEU A C 1
ATOM 755 O O . LEU A 1 97 ? 17.122 2.168 -28.357 1.00 87.81 97 LEU A O 1
ATOM 759 N N . GLY A 1 98 ? 16.862 1.293 -26.303 1.00 85.44 98 GLY A N 1
ATOM 760 C CA . GLY A 1 98 ? 18.279 1.340 -25.945 1.00 85.44 98 GLY A CA 1
ATOM 761 C C . GLY A 1 98 ? 18.826 2.775 -25.869 1.00 85.44 98 GLY A C 1
ATOM 762 O O . GLY A 1 98 ? 18.117 3.758 -26.085 1.00 85.44 98 GLY A O 1
ATOM 763 N N . SER A 1 99 ? 20.115 2.930 -25.567 1.00 80.56 99 SE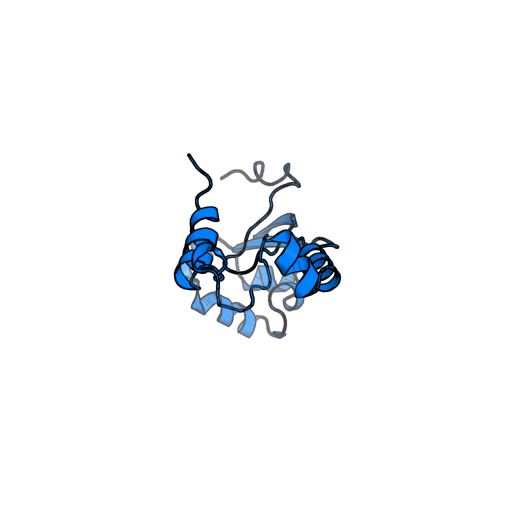R A N 1
ATOM 764 C CA . SER A 1 99 ? 20.744 4.257 -25.437 1.00 80.56 99 SER A CA 1
ATOM 765 C C . SER A 1 99 ? 20.767 5.042 -26.752 1.00 80.56 99 SER A C 1
ATOM 767 O O . SER A 1 99 ? 20.556 6.255 -26.755 1.00 80.56 99 SER A O 1
ATOM 769 N N . ASP A 1 100 ? 20.984 4.357 -27.875 1.00 81.38 100 ASP A N 1
ATOM 770 C CA . ASP A 1 100 ? 21.048 4.984 -29.195 1.00 81.38 100 ASP A CA 1
ATOM 771 C C . ASP A 1 100 ? 19.661 5.399 -29.708 1.00 81.38 100 ASP A C 1
ATOM 773 O O . ASP A 1 100 ? 19.506 6.507 -30.227 1.00 81.38 100 ASP A O 1
ATOM 777 N N . GLY A 1 101 ? 18.638 4.553 -29.540 1.00 82.50 101 GLY A N 1
ATOM 778 C CA . GLY A 1 101 ? 17.264 4.899 -29.909 1.00 82.50 101 GLY A CA 1
ATOM 779 C C . GLY A 1 101 ? 16.693 5.993 -29.012 1.00 82.50 101 GLY A C 1
ATOM 780 O O . GLY A 1 101 ? 16.070 6.923 -29.520 1.00 82.50 101 GLY A O 1
ATOM 781 N N . LEU A 1 102 ? 16.982 5.948 -27.707 1.00 83.56 102 LEU A N 1
ATOM 782 C CA . LEU A 1 102 ? 16.592 7.002 -26.771 1.00 83.56 102 LEU A CA 1
ATOM 783 C C . LEU A 1 102 ? 17.267 8.334 -27.109 1.00 83.56 102 LEU A C 1
ATOM 785 O O . LEU A 1 102 ? 16.602 9.365 -27.128 1.00 83.56 102 LEU A O 1
ATOM 789 N N . GLY A 1 103 ? 18.562 8.316 -27.444 1.00 76.69 103 GLY A N 1
ATOM 790 C CA . GLY A 1 103 ? 19.275 9.506 -27.901 1.00 76.69 103 GLY A CA 1
ATOM 791 C C . GLY A 1 103 ? 18.608 10.129 -29.126 1.00 76.69 103 GLY A C 1
ATOM 792 O O . GLY A 1 103 ? 18.310 11.318 -29.127 1.00 76.69 103 GLY A O 1
ATOM 793 N N . ARG A 1 104 ? 18.266 9.322 -30.135 1.00 80.62 104 ARG A N 1
ATOM 794 C CA . ARG A 1 104 ? 17.566 9.805 -31.337 1.00 80.62 104 ARG A CA 1
ATOM 795 C C . ARG A 1 104 ? 16.158 10.324 -31.039 1.00 80.62 104 ARG A C 1
ATOM 797 O O . ARG A 1 104 ? 15.776 11.342 -31.606 1.00 80.62 104 ARG A O 1
ATOM 804 N N . LEU A 1 105 ? 15.410 9.655 -30.158 1.00 82.12 105 LEU A N 1
ATOM 805 C CA . LEU A 1 105 ? 14.070 10.081 -29.737 1.00 82.12 105 LEU A CA 1
ATOM 806 C C . LEU A 1 105 ? 14.107 11.441 -29.030 1.00 82.12 105 LEU A C 1
ATOM 808 O O . LEU A 1 105 ? 13.248 12.284 -29.262 1.00 82.12 105 LEU A O 1
ATOM 812 N N . LEU A 1 106 ? 15.130 11.664 -28.206 1.00 79.12 106 LEU A N 1
ATOM 813 C CA . LEU A 1 106 ? 15.364 12.925 -27.503 1.00 79.12 106 LEU A CA 1
ATOM 814 C C . LEU A 1 106 ? 16.029 13.997 -28.386 1.00 79.12 106 LEU A C 1
ATOM 816 O O . LEU A 1 106 ? 16.390 15.058 -27.883 1.00 79.12 106 LEU A O 1
ATOM 820 N N . GLY A 1 107 ? 16.239 13.730 -29.681 1.00 71.81 107 GLY A N 1
ATOM 821 C CA . GLY A 1 107 ? 16.937 14.646 -30.587 1.00 71.81 107 GLY A CA 1
ATOM 822 C C . GLY A 1 107 ? 18.421 14.839 -30.250 1.00 71.81 107 GLY A C 1
ATOM 823 O O . GLY A 1 107 ? 19.046 15.783 -30.727 1.00 71.81 107 GLY A O 1
ATOM 824 N N . MET A 1 108 ? 19.004 13.957 -29.434 1.00 70.69 108 MET A N 1
ATOM 825 C CA . MET A 1 108 ? 20.424 13.969 -29.105 1.00 70.69 108 MET A CA 1
ATOM 826 C C . MET A 1 108 ? 21.224 13.476 -30.309 1.00 70.69 108 MET A C 1
ATOM 828 O O . MET A 1 108 ? 21.132 12.318 -30.726 1.00 70.69 108 MET A O 1
ATOM 832 N N . VAL A 1 109 ? 22.047 14.360 -30.857 1.00 65.88 109 VAL A N 1
ATOM 833 C CA . VAL A 1 109 ? 22.950 14.045 -31.962 1.00 65.88 109 VAL A CA 1
ATOM 834 C C . VAL A 1 109 ? 24.317 13.689 -31.378 1.00 65.88 109 VAL A C 1
ATOM 836 O O . VAL A 1 109 ? 24.848 14.421 -30.545 1.00 65.88 109 VAL A O 1
ATOM 839 N N . LYS A 1 110 ? 24.914 12.565 -31.801 1.00 60.69 110 LYS A N 1
ATOM 840 C CA . LYS A 1 110 ? 26.323 12.267 -31.495 1.00 60.69 110 LYS A CA 1
ATOM 841 C C . LYS A 1 110 ? 27.185 13.262 -32.273 1.00 60.69 110 LYS A C 1
ATOM 843 O O . LYS A 1 110 ? 27.424 13.070 -33.462 1.00 60.69 110 LYS A O 1
ATOM 848 N N . THR A 1 111 ? 27.617 14.338 -31.627 1.00 61.06 111 THR A N 1
ATOM 849 C CA . THR A 1 111 ? 28.540 15.305 -32.228 1.00 61.06 111 THR A CA 1
ATOM 850 C C . THR A 1 111 ? 29.964 14.983 -31.796 1.00 61.06 111 THR A C 1
ATOM 852 O O . THR A 1 111 ? 30.211 14.585 -30.660 1.00 61.06 111 THR A O 1
ATOM 855 N N . ALA A 1 112 ? 30.932 15.148 -32.699 1.00 60.53 112 ALA A N 1
ATOM 856 C CA . ALA A 1 112 ? 32.354 14.931 -32.413 1.00 60.53 112 ALA A CA 1
ATOM 857 C C . ALA A 1 112 ? 32.963 16.010 -31.480 1.00 60.53 112 ALA A C 1
ATOM 859 O O . ALA A 1 112 ? 34.179 16.160 -31.421 1.00 60.53 112 ALA A O 1
ATOM 860 N N . GLY A 1 113 ? 32.130 16.784 -30.771 1.00 55.91 113 GLY A N 1
ATOM 861 C CA . GLY A 1 113 ? 32.551 17.814 -29.817 1.00 55.91 113 GLY A CA 1
ATOM 862 C C . GLY A 1 113 ? 33.065 19.120 -30.431 1.00 55.91 113 GLY A C 1
ATOM 863 O O . GLY A 1 113 ? 33.541 19.977 -29.696 1.00 55.91 113 GLY A O 1
ATOM 864 N N . THR A 1 114 ? 32.983 19.302 -31.752 1.00 57.97 114 THR A N 1
ATOM 865 C CA . THR A 1 114 ? 33.579 20.458 -32.452 1.00 57.97 114 THR A CA 1
ATOM 866 C C . THR A 1 114 ? 32.586 21.551 -32.849 1.00 57.97 114 THR A C 1
ATOM 868 O O . THR A 1 114 ? 33.006 22.639 -33.235 1.00 57.97 114 THR A O 1
ATOM 871 N N . VAL A 1 115 ? 31.278 21.300 -32.738 1.00 59.69 115 VAL A N 1
ATOM 872 C CA . VAL A 1 115 ? 30.220 22.272 -33.060 1.00 59.69 115 VAL A CA 1
ATOM 873 C C . VAL A 1 115 ? 29.580 22.744 -31.757 1.00 59.69 115 VAL A C 1
ATOM 875 O O . VAL A 1 115 ? 28.979 21.940 -31.048 1.00 59.69 115 VAL A O 1
ATOM 878 N N . GLN A 1 116 ? 29.719 24.037 -31.443 1.00 56.94 116 GLN A N 1
ATOM 879 C CA . GLN A 1 116 ? 29.220 24.654 -30.201 1.00 56.94 116 GLN A CA 1
ATOM 880 C C . GLN A 1 116 ? 27.706 24.426 -30.003 1.00 56.94 116 GLN A C 1
ATOM 882 O O . GLN A 1 116 ? 27.288 24.059 -28.909 1.00 56.94 116 GLN A O 1
ATOM 887 N N . ASP A 1 117 ? 26.910 24.513 -31.075 1.00 57.38 117 ASP A N 1
ATOM 888 C CA . ASP A 1 117 ? 25.450 24.288 -31.055 1.00 57.38 117 ASP A CA 1
ATOM 889 C C . ASP A 1 117 ? 25.035 22.805 -31.028 1.00 57.38 117 ASP A C 1
ATOM 891 O O . ASP A 1 117 ? 23.853 22.478 -30.949 1.00 57.38 117 ASP A O 1
ATOM 895 N N . GLY A 1 118 ? 26.000 21.886 -31.117 1.00 55.56 118 GLY A N 1
ATOM 896 C CA . GLY A 1 118 ? 25.771 20.443 -31.136 1.00 55.56 118 GLY A CA 1
ATOM 897 C C . GLY A 1 118 ? 26.157 19.731 -29.839 1.00 55.56 118 GLY A C 1
ATOM 898 O O . GLY A 1 118 ? 26.097 18.501 -29.774 1.00 55.56 118 GLY A O 1
ATOM 899 N N . LEU A 1 119 ? 26.618 20.470 -28.827 1.00 60.59 119 LEU A N 1
ATOM 900 C CA . LEU A 1 119 ? 26.962 19.911 -27.524 1.00 60.59 119 LEU A CA 1
ATOM 901 C C . LEU A 1 119 ? 25.685 19.455 -26.803 1.00 60.59 119 LEU A C 1
ATOM 903 O O . LEU A 1 119 ? 24.676 20.163 -26.840 1.00 60.59 119 LEU A O 1
ATOM 907 N N . PRO A 1 120 ? 25.699 18.289 -26.130 1.00 63.22 120 PRO A N 1
ATOM 908 C CA . PRO A 1 120 ? 24.554 17.873 -25.338 1.00 63.22 120 PRO A CA 1
ATOM 909 C C . PRO A 1 120 ? 24.257 18.950 -24.284 1.00 63.22 120 PRO A C 1
ATOM 911 O O . PRO A 1 120 ? 25.197 19.471 -23.669 1.00 63.22 120 PRO A O 1
ATOM 914 N N . PRO A 1 121 ? 22.976 19.290 -24.057 1.00 64.81 121 PRO A N 1
ATOM 915 C CA . PRO A 1 121 ? 22.613 20.297 -23.076 1.00 64.81 121 PRO A CA 1
ATOM 916 C C . PRO A 1 121 ? 23.209 19.931 -21.708 1.00 64.81 121 PRO A C 1
ATOM 918 O O . PRO A 1 121 ? 23.237 18.747 -21.343 1.00 64.81 121 PRO A O 1
ATOM 921 N N . PRO A 1 122 ? 23.688 20.918 -20.930 1.00 74.06 122 PRO A N 1
ATOM 922 C CA . PRO A 1 122 ? 24.223 20.665 -19.602 1.00 74.06 122 PRO A CA 1
ATOM 923 C C . PRO A 1 122 ? 23.233 19.863 -18.754 1.00 74.06 122 PRO A C 1
ATOM 925 O O . PRO A 1 122 ? 22.023 20.096 -18.807 1.00 74.06 122 PRO A O 1
ATOM 928 N N . ARG A 1 123 ? 23.738 18.945 -17.919 1.00 71.06 123 ARG A N 1
ATOM 929 C CA . ARG A 1 123 ? 22.887 18.117 -17.041 1.00 71.06 123 ARG A CA 1
ATOM 930 C C . ARG A 1 123 ? 21.914 18.948 -16.200 1.00 71.06 123 ARG A C 1
ATOM 932 O O . ARG A 1 123 ? 20.792 18.511 -15.977 1.00 71.06 123 ARG A O 1
ATOM 939 N N . SER A 1 124 ? 22.316 20.145 -15.777 1.00 74.44 124 SER A N 1
ATOM 940 C CA . SER A 1 124 ? 21.455 21.083 -15.048 1.00 74.44 124 SER A CA 1
ATOM 941 C C . SER A 1 124 ? 20.203 21.488 -15.837 1.00 74.44 124 SER A C 1
ATOM 943 O O . SER A 1 124 ? 19.124 21.574 -15.258 1.00 74.44 124 SER A O 1
ATOM 945 N N . VAL A 1 125 ? 20.320 21.678 -17.155 1.00 72.56 125 VAL A N 1
ATOM 946 C CA . VAL A 1 125 ? 19.213 22.054 -18.049 1.00 72.56 125 VAL A CA 1
ATOM 947 C C . VAL A 1 125 ? 18.260 20.878 -18.274 1.00 72.56 125 VAL A C 1
ATOM 949 O O . VAL A 1 125 ? 17.043 21.060 -18.219 1.00 72.56 125 VAL A O 1
ATOM 952 N N . LEU A 1 126 ? 18.798 19.668 -18.462 1.00 70.50 126 LEU A N 1
ATOM 953 C CA . LEU A 1 126 ? 18.002 18.437 -18.567 1.00 70.50 126 LEU A CA 1
ATOM 954 C C . LEU A 1 126 ? 17.198 18.180 -17.287 1.00 70.50 126 LEU A C 1
ATOM 956 O O . LEU A 1 126 ? 15.988 17.979 -17.348 1.00 70.50 126 LEU A O 1
ATOM 960 N N . ILE A 1 127 ? 17.855 18.258 -16.125 1.00 69.25 127 ILE A N 1
ATOM 961 C CA . ILE A 1 127 ? 17.200 18.066 -14.826 1.00 69.25 127 ILE A CA 1
ATOM 962 C C . ILE A 1 127 ? 16.132 19.146 -14.607 1.00 69.25 127 ILE A C 1
ATOM 964 O O . ILE A 1 127 ? 15.002 18.817 -14.264 1.00 69.25 127 ILE A O 1
ATOM 968 N N . SER A 1 128 ? 16.436 20.422 -14.874 1.00 69.06 128 SER A N 1
ATOM 969 C CA . SER A 1 128 ? 15.456 21.509 -14.742 1.00 69.06 128 SER A CA 1
ATOM 970 C C . SER A 1 128 ? 14.237 21.327 -15.656 1.00 69.06 128 SER A C 1
ATOM 972 O O . SER A 1 128 ? 13.114 21.574 -15.221 1.00 69.06 128 SER A O 1
ATOM 974 N N . SER A 1 129 ? 14.432 20.851 -16.890 1.00 64.62 129 SER A N 1
ATOM 975 C CA . SER A 1 129 ? 13.336 20.615 -17.842 1.00 64.62 129 SER A CA 1
ATOM 976 C C . SER A 1 129 ? 12.417 19.477 -17.392 1.00 64.62 129 SER A C 1
ATOM 978 O O . SER A 1 129 ? 11.199 19.619 -17.466 1.00 64.62 129 SER A O 1
ATOM 980 N N . CYS A 1 130 ? 12.973 18.391 -16.844 1.00 62.56 130 CYS A N 1
ATOM 981 C CA . CYS A 1 130 ? 12.170 17.313 -16.260 1.00 62.56 130 CYS A CA 1
ATOM 982 C C . CYS A 1 130 ? 11.366 17.778 -15.038 1.00 62.56 130 CYS A C 1
ATOM 984 O O . CYS A 1 130 ? 10.214 17.388 -14.880 1.00 62.56 130 CYS A O 1
ATOM 986 N N . MET A 1 131 ? 11.934 18.646 -14.197 1.00 63.47 131 MET A N 1
ATOM 987 C CA . MET A 1 131 ? 11.236 19.154 -13.008 1.00 63.47 131 MET A CA 1
ATOM 988 C C . MET A 1 131 ? 10.123 20.158 -13.350 1.00 63.47 131 MET A C 1
ATOM 990 O O . MET A 1 131 ? 9.171 20.284 -12.587 1.00 63.47 131 MET A O 1
ATOM 994 N N . LYS A 1 132 ? 10.189 20.840 -14.505 1.00 60.88 132 LYS A N 1
ATOM 995 C CA . LYS A 1 132 ? 9.107 21.722 -14.990 1.00 60.88 132 LYS A CA 1
ATOM 996 C C . LYS A 1 132 ? 7.852 20.962 -15.431 1.00 60.88 132 LYS A C 1
ATOM 998 O O . LYS A 1 132 ? 6.759 21.499 -15.315 1.00 60.88 132 LYS A O 1
ATOM 1003 N N . LEU A 1 133 ? 7.984 19.711 -15.879 1.00 52.12 133 LEU A N 1
ATOM 1004 C CA . LEU A 1 133 ? 6.845 18.868 -16.279 1.00 52.12 133 LEU A CA 1
ATOM 1005 C C . LEU A 1 133 ? 5.940 18.459 -15.099 1.00 52.12 133 LEU A C 1
ATOM 1007 O O . LEU A 1 133 ? 4.854 17.933 -15.317 1.00 52.12 133 LEU A O 1
ATOM 1011 N N . HIS A 1 134 ? 6.361 18.715 -13.856 1.00 49.59 134 HIS A N 1
ATOM 1012 C CA . HIS A 1 134 ? 5.590 18.437 -12.641 1.00 49.59 134 HIS A CA 1
ATOM 1013 C C . HIS A 1 134 ? 4.601 19.549 -12.238 1.00 49.59 134 HIS A C 1
ATOM 1015 O O . HIS A 1 134 ? 3.990 19.439 -11.177 1.00 49.59 134 HIS A O 1
ATOM 1021 N N . GLN A 1 135 ? 4.414 20.603 -13.041 1.00 47.59 135 GLN A N 1
ATOM 1022 C CA . GLN A 1 135 ? 3.395 21.631 -12.785 1.00 47.59 135 GLN A CA 1
ATOM 1023 C C . GLN A 1 135 ? 2.212 21.461 -13.750 1.00 47.59 135 GLN A C 1
ATOM 1025 O O . GLN A 1 135 ? 2.294 21.901 -14.892 1.00 47.59 135 GLN A O 1
ATOM 1030 N N . PRO A 1 136 ? 1.105 20.820 -13.328 1.00 42.59 136 PRO A N 1
ATOM 1031 C CA . PRO A 1 136 ? 0.010 20.474 -14.223 1.00 42.59 136 PRO A CA 1
ATOM 1032 C C . PRO A 1 136 ? -1.016 21.605 -14.394 1.00 42.59 136 PRO A C 1
ATOM 1034 O O . PRO A 1 136 ? -2.184 21.297 -14.566 1.00 42.59 136 PRO A O 1
ATOM 1037 N N . ASN A 1 137 ? -0.627 22.884 -14.328 1.00 43.56 137 ASN A N 1
ATOM 1038 C CA . ASN A 1 137 ? -1.521 24.017 -14.604 1.00 43.56 137 ASN A CA 1
ATOM 1039 C C . ASN A 1 137 ? -0.723 25.267 -15.024 1.00 43.56 137 ASN A C 1
ATOM 1041 O O . ASN A 1 137 ? -0.165 25.954 -14.167 1.00 43.56 137 ASN A O 1
ATOM 1045 N N . GLU A 1 138 ? -0.748 25.570 -16.322 1.00 39.16 138 GLU A N 1
ATOM 1046 C CA . GLU A 1 138 ? -1.151 26.891 -16.832 1.00 39.16 138 GLU A CA 1
ATOM 1047 C C . GLU A 1 138 ? -2.313 26.689 -17.810 1.00 39.16 138 GLU A C 1
ATOM 1049 O O . GLU A 1 138 ? -2.277 25.679 -18.554 1.00 39.16 138 GLU A O 1
#

Foldseek 3Di:
DDPPPPPPDQPDFDADPDDGFTKTWDDKDFALAQLVVCVVVPVCVVPPPDHDSVVVSVVVCVPDPPVRCNPVNDMDTDIDGDPDDPVVVVVVVDVVCDPVNVCVVVVQDPDPPPDPVNDDPPPVVVVVVVVVVPDPDD

pLDDT: mean 75.48, std 17.96, range [29.3, 94.25]

Secondary structure (DSSP, 8-state):
--TTSSSS-TT-BPPPTTS----EEEEEEEESSHHHHHHHTTHHHHSTT---HHHHHHHHHTT--HHHHHHH-EEEEEEE--SS-HHHHHHHHHHHHHHHHHHHHTT-----S--GGGSPPPHHHHHHHHHHTT----

Sequence (138 aa):
VDNTLCQNNPSLSIIVESFVCLIFFQAIRKYASFSEMLQAEMISEVLPGISSIEQGVGVYRKFYTEEKESFYGVLAISVSKPTAQPYIIMTELLAGLGSDGLGRLLGMVKTAGTVQDGLPPPRSVLISSCMKLHQPNE

Radius of gyration: 23.58 Å; chains: 1; bounding box: 56×40×55 Å